Protein AF-A0A937HP15-F1 (afdb_monomer)

Mean predicted aligned error: 9.79 Å

Foldseek 3Di:
DQVCLQAPQFDWDWFDQAQLVVVLVVLCVSSVAAEAEPDRDPDGDTDGGDRDGSVVVVCRSCPPVQWDWDDDSRHIYIGHVVVVVVVVVVPPPPDD

pLDDT: mean 75.79, std 13.56, range [44.41, 88.19]

Nearest PDB structures (foldseek):
  4ar0-assembly1_A  TM=7.955E-01  e=5.910E-05  Neisseria meningitidis
  7aef-assembly1_q  TM=7.663E-01  e=8.390E-04  Algoriphagus machipongonensis
  7b5h-assembly1_AJ  TM=7.717E-01  e=1.426E-03  Nostoc sp. PCC 7120 = FACHB-418
  4av2-assembly1_A  TM=7.271E-01  e=6.135E-03  Neisseria meningitidis MC58
  8kea-assembly1_C  TM=8.059E-01  e=2.024E-02  unclassified Caudoviricetes

Structure (mmCIF, N/CA/C/O backbone):
data_AF-A0A937HP15-F1
#
_entry.id   AF-A0A937HP15-F1
#
loop_
_atom_site.group_PDB
_atom_site.id
_atom_site.type_symbol
_atom_site.label_atom_id
_atom_site.label_alt_id
_atom_site.label_comp_id
_atom_site.label_asym_id
_atom_site.label_entity_id
_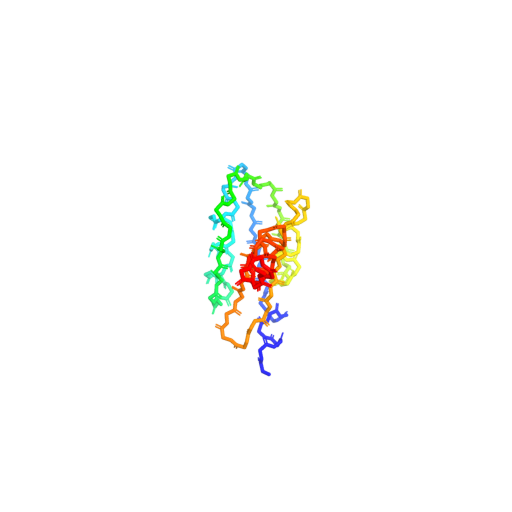atom_site.label_seq_id
_atom_site.pdbx_PDB_ins_code
_atom_site.Cartn_x
_atom_site.Cartn_y
_atom_site.Cartn_z
_atom_site.occupancy
_atom_site.B_iso_or_equiv
_atom_site.auth_seq_id
_atom_site.auth_comp_id
_atom_site.auth_asym_id
_atom_site.auth_atom_id
_atom_site.pdbx_PDB_model_num
ATOM 1 N N . MET A 1 1 ? -16.788 -10.752 5.673 1.00 51.34 1 MET A N 1
ATOM 2 C CA . MET A 1 1 ? -16.163 -10.289 6.932 1.00 51.34 1 MET A CA 1
ATOM 3 C C . MET A 1 1 ? -14.776 -9.689 6.716 1.00 51.34 1 MET A C 1
ATOM 5 O O . MET A 1 1 ? -14.403 -8.832 7.494 1.00 51.34 1 MET A O 1
ATOM 9 N N . SER A 1 2 ? -14.026 -10.077 5.681 1.00 53.53 2 SER A N 1
ATOM 10 C CA . SER A 1 2 ? -12.688 -9.539 5.383 1.00 53.53 2 SER A CA 1
ATOM 11 C C . SER A 1 2 ? -12.679 -8.145 4.728 1.00 53.53 2 SER A C 1
ATOM 13 O O . SER A 1 2 ? -11.757 -7.380 4.973 1.00 53.53 2 SER A O 1
ATOM 15 N N . ASP A 1 3 ? -13.705 -7.784 3.948 1.00 53.41 3 ASP A N 1
ATOM 16 C CA . ASP A 1 3 ? -13.759 -6.489 3.234 1.00 53.41 3 ASP A CA 1
ATOM 17 C C . ASP A 1 3 ? -14.000 -5.285 4.177 1.00 53.41 3 ASP A C 1
ATOM 19 O O . ASP A 1 3 ? -13.487 -4.195 3.952 1.00 53.41 3 ASP A O 1
ATOM 23 N N . GLU A 1 4 ? -14.705 -5.501 5.293 1.00 56.59 4 GLU A N 1
ATOM 24 C CA . GLU A 1 4 ? -15.091 -4.451 6.255 1.00 56.59 4 GLU A CA 1
ATOM 25 C C . GLU A 1 4 ? -13.899 -3.923 7.082 1.00 56.59 4 GLU A C 1
ATOM 27 O O . GLU A 1 4 ? -13.861 -2.755 7.464 1.00 56.59 4 GLU A O 1
ATOM 32 N N . LEU A 1 5 ? -12.883 -4.763 7.314 1.00 59.12 5 LEU A N 1
ATOM 33 C CA . LEU A 1 5 ? -11.669 -4.388 8.055 1.00 59.12 5 LEU A CA 1
ATOM 34 C C . LEU A 1 5 ? -10.735 -3.477 7.244 1.00 59.12 5 LEU A C 1
ATOM 36 O O . LEU A 1 5 ? -9.966 -2.711 7.822 1.00 59.12 5 LEU A O 1
ATOM 40 N N . LEU A 1 6 ? -10.804 -3.551 5.912 1.00 62.78 6 LEU A N 1
ATOM 41 C CA . LEU A 1 6 ? -9.977 -2.746 5.009 1.00 62.78 6 LEU A CA 1
ATOM 42 C C . LEU A 1 6 ? -10.493 -1.307 4.872 1.00 62.78 6 LEU A C 1
ATOM 44 O O . LEU A 1 6 ? -9.700 -0.406 4.596 1.00 62.78 6 LEU A O 1
ATOM 48 N N . ASP A 1 7 ? -11.799 -1.107 5.064 1.00 62.38 7 ASP A N 1
ATOM 49 C CA . ASP A 1 7 ? -12.480 0.184 4.907 1.00 62.38 7 ASP A CA 1
ATOM 50 C C . ASP A 1 7 ? -12.732 0.892 6.250 1.00 62.38 7 ASP A C 1
ATOM 52 O O . ASP A 1 7 ? -12.789 2.116 6.307 1.00 62.38 7 ASP A O 1
ATOM 56 N N . SER A 1 8 ? -12.806 0.146 7.361 1.00 65.69 8 SER A N 1
ATOM 57 C CA . SER A 1 8 ? -13.002 0.737 8.693 1.00 65.69 8 SER A CA 1
ATOM 58 C C . SER A 1 8 ? -11.713 1.261 9.341 1.00 65.69 8 SER A C 1
ATOM 60 O O . SER A 1 8 ? -11.795 1.987 10.337 1.00 65.69 8 SER A O 1
ATOM 62 N N . THR A 1 9 ? -10.536 0.888 8.826 1.00 71.69 9 THR A N 1
ATOM 63 C CA . THR A 1 9 ? -9.247 1.319 9.382 1.00 71.69 9 THR A CA 1
ATOM 64 C C . THR A 1 9 ? -8.679 2.482 8.582 1.00 71.69 9 THR A C 1
ATOM 66 O O . THR A 1 9 ? -8.243 2.322 7.440 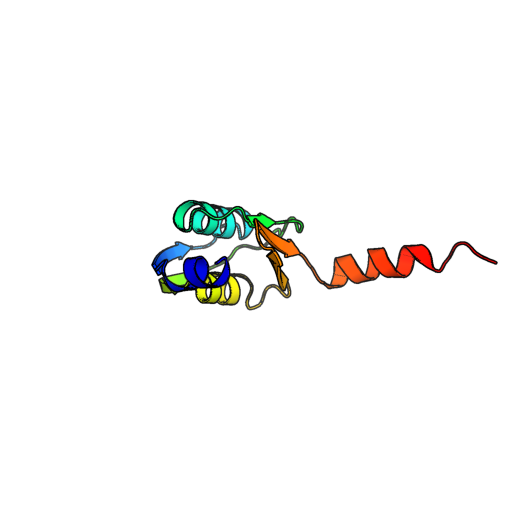1.00 71.69 9 THR A O 1
ATOM 69 N N . PHE A 1 10 ? -8.665 3.653 9.219 1.00 80.94 10 PHE A N 1
ATOM 70 C CA . PHE A 1 10 ? -8.032 4.855 8.694 1.00 80.94 10 PHE A CA 1
ATOM 71 C C . PHE A 1 10 ? -6.569 4.897 9.113 1.00 80.94 10 PHE A C 1
ATOM 73 O O . PHE A 1 10 ? -6.248 4.802 10.298 1.00 80.94 10 PHE A O 1
ATOM 80 N N . ILE A 1 11 ? -5.695 5.063 8.130 1.00 83.00 11 ILE A N 1
ATOM 81 C CA . ILE A 1 11 ? -4.254 5.149 8.304 1.00 83.00 11 ILE A CA 1
ATOM 82 C C . ILE A 1 11 ? -3.795 6.542 7.900 1.00 83.00 11 ILE A C 1
ATOM 84 O O . ILE A 1 11 ? -4.183 7.083 6.859 1.00 83.00 11 ILE A O 1
ATOM 88 N N . SER A 1 12 ? -2.962 7.112 8.762 1.00 85.06 12 SER A N 1
ATOM 89 C CA . SER A 1 12 ? -2.326 8.406 8.564 1.00 85.06 12 SER A CA 1
ATOM 90 C C . SER A 1 12 ? -0.835 8.226 8.789 1.00 85.06 12 SER A C 1
ATOM 92 O O . SER A 1 12 ? -0.408 7.985 9.917 1.00 85.06 12 SER A O 1
ATOM 94 N N . ASN A 1 13 ? -0.048 8.299 7.721 1.00 84.19 13 ASN A N 1
ATOM 95 C CA . ASN A 1 13 ? 1.401 8.181 7.809 1.00 84.19 13 ASN A CA 1
ATOM 96 C C . ASN A 1 13 ? 2.081 8.907 6.645 1.00 84.19 13 ASN A C 1
ATOM 98 O O . ASN A 1 13 ? 1.488 9.096 5.582 1.00 84.19 13 ASN A O 1
ATOM 102 N N . SER A 1 14 ? 3.332 9.304 6.847 1.00 87.75 14 SER A N 1
ATOM 103 C CA . SER A 1 14 ? 4.168 9.929 5.831 1.00 87.75 14 SER A CA 1
ATOM 104 C C . SER A 1 14 ? 5.488 9.178 5.701 1.00 87.75 14 SER A C 1
ATOM 106 O O . SER A 1 14 ? 6.277 9.071 6.636 1.00 87.75 14 SER A O 1
ATOM 108 N N . PHE A 1 15 ? 5.727 8.667 4.502 1.00 88.00 15 PHE A N 1
ATOM 109 C CA . PHE A 1 15 ? 6.951 7.990 4.112 1.00 88.00 15 PHE A CA 1
ATOM 110 C C . PHE A 1 15 ? 7.765 8.924 3.226 1.00 88.00 15 PHE A C 1
ATOM 112 O O . PHE A 1 15 ? 7.235 9.506 2.279 1.00 88.00 15 PHE A O 1
ATOM 119 N N . TYR A 1 16 ? 9.048 9.065 3.546 1.00 86.12 16 TYR A N 1
ATOM 120 C CA . TYR A 1 16 ? 9.993 9.858 2.769 1.00 86.12 16 TYR A CA 1
ATOM 121 C C . TYR A 1 16 ? 11.261 9.039 2.557 1.00 86.12 16 TYR A C 1
ATOM 123 O O . TYR A 1 16 ? 11.871 8.593 3.531 1.00 86.12 16 TYR A O 1
ATOM 131 N N . GLN A 1 17 ? 11.615 8.786 1.297 1.00 87.06 17 GLN A N 1
ATOM 132 C CA . GLN A 1 17 ? 12.709 7.915 0.861 1.00 87.06 17 GLN A CA 1
ATOM 133 C C . GLN A 1 17 ? 12.767 6.589 1.636 1.00 87.06 17 GLN A C 1
ATOM 135 O O . GLN A 1 17 ? 13.839 6.099 1.987 1.00 87.06 17 GLN A O 1
ATOM 140 N N . THR A 1 18 ? 11.597 6.034 1.953 1.00 86.44 18 THR A N 1
ATOM 141 C CA . THR A 1 18 ? 11.477 4.833 2.782 1.00 86.44 18 THR A CA 1
ATOM 142 C C . THR A 1 18 ? 11.398 3.610 1.885 1.00 86.44 18 THR A C 1
ATOM 144 O O . THR A 1 18 ? 10.718 3.643 0.860 1.00 86.44 18 THR A O 1
ATOM 147 N N . ASP A 1 19 ? 12.065 2.520 2.266 1.00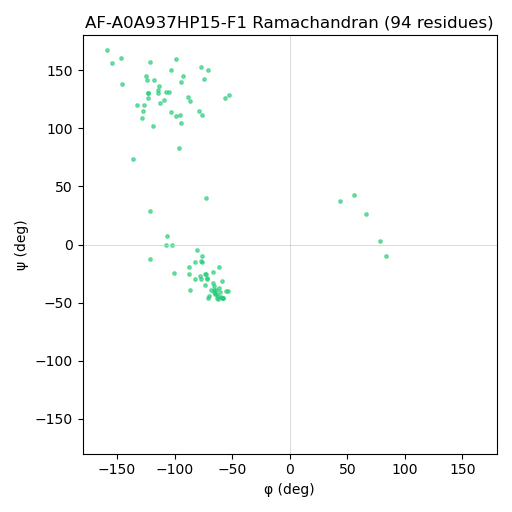 87.44 19 ASP A N 1
ATOM 148 C CA . ASP A 1 19 ? 11.919 1.239 1.580 1.00 87.44 19 ASP A CA 1
ATOM 149 C C . ASP A 1 19 ? 10.443 0.841 1.488 1.00 87.44 19 ASP A C 1
ATOM 151 O O . ASP A 1 19 ? 9.736 0.789 2.498 1.00 87.44 19 ASP A O 1
ATOM 155 N N . LEU A 1 20 ? 9.981 0.505 0.283 1.00 84.94 20 LEU A N 1
ATOM 156 C CA . LEU A 1 20 ? 8.589 0.130 0.040 1.00 84.94 20 LEU A CA 1
ATOM 157 C C . LEU A 1 20 ? 8.152 -1.035 0.940 1.00 84.94 20 LEU A C 1
ATOM 159 O O . LEU A 1 20 ? 7.065 -1.014 1.510 1.00 84.94 20 LEU A O 1
ATOM 163 N N . THR A 1 21 ? 9.028 -2.021 1.139 1.00 85.50 21 THR A N 1
ATOM 164 C CA . THR A 1 21 ? 8.781 -3.151 2.047 1.00 85.50 21 THR A CA 1
ATOM 165 C C . THR A 1 21 ? 8.586 -2.705 3.494 1.00 85.50 21 THR A C 1
ATOM 167 O O . THR A 1 21 ? 7.768 -3.287 4.204 1.00 85.50 21 THR A O 1
ATOM 170 N N . GLN A 1 22 ? 9.333 -1.697 3.952 1.00 87.19 22 GLN A N 1
ATOM 171 C CA . GLN A 1 22 ? 9.166 -1.142 5.297 1.00 87.19 22 GLN A CA 1
ATOM 172 C C . GLN A 1 22 ? 7.854 -0.365 5.397 1.00 87.19 22 GLN A C 1
ATOM 174 O O . GLN A 1 22 ? 7.090 -0.603 6.327 1.00 87.19 22 GLN A O 1
ATOM 179 N N . ALA A 1 23 ? 7.550 0.484 4.412 1.00 87.75 23 ALA A N 1
ATOM 180 C CA . ALA A 1 23 ? 6.306 1.248 4.376 1.00 87.75 23 ALA A CA 1
ATOM 181 C C . ALA A 1 23 ? 5.069 0.331 4.395 1.00 87.75 23 ALA A C 1
ATOM 183 O O . ALA A 1 23 ? 4.158 0.530 5.196 1.00 87.75 23 ALA A O 1
ATOM 184 N N . ILE A 1 24 ? 5.065 -0.727 3.576 1.00 87.06 24 ILE A N 1
ATOM 185 C CA . ILE A 1 24 ? 3.973 -1.709 3.537 1.00 87.06 24 ILE A CA 1
ATOM 186 C C . ILE A 1 24 ? 3.856 -2.462 4.867 1.00 87.06 24 ILE A C 1
ATOM 188 O O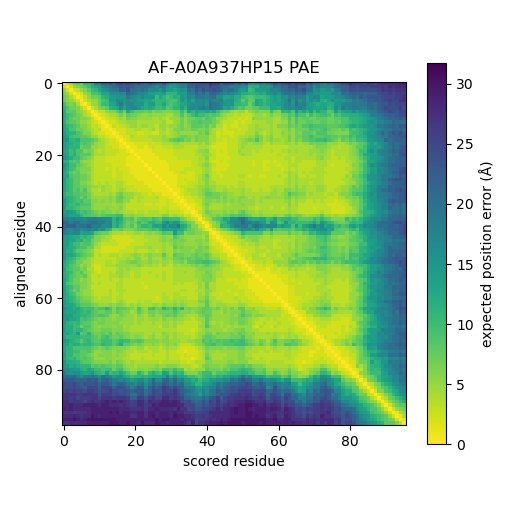 . ILE A 1 24 ? 2.743 -2.663 5.347 1.00 87.06 24 ILE A O 1
ATOM 192 N N . GLN A 1 25 ? 4.972 -2.873 5.481 1.00 87.50 25 GLN A N 1
ATOM 193 C CA . GLN A 1 25 ? 4.934 -3.559 6.776 1.00 87.50 25 GLN A CA 1
ATOM 194 C C . GLN A 1 25 ? 4.419 -2.662 7.902 1.00 87.50 25 GLN A C 1
ATOM 196 O O . GLN A 1 25 ? 3.651 -3.126 8.739 1.00 87.50 25 GLN A O 1
ATOM 201 N N . ASP A 1 26 ? 4.797 -1.387 7.920 1.00 88.19 26 ASP A N 1
ATOM 202 C CA . ASP A 1 26 ? 4.295 -0.438 8.911 1.00 88.19 26 ASP A CA 1
ATOM 203 C C . ASP A 1 26 ? 2.775 -0.257 8.779 1.00 88.19 26 ASP A C 1
ATOM 205 O O . ASP A 1 26 ? 2.029 -0.393 9.749 1.00 88.19 26 ASP A O 1
ATOM 209 N N . VAL A 1 27 ? 2.299 -0.084 7.544 1.00 86.75 27 VAL A N 1
ATOM 210 C CA . VAL A 1 27 ? 0.869 -0.017 7.219 1.00 86.75 27 VAL A CA 1
ATOM 211 C C . VAL A 1 27 ? 0.138 -1.311 7.608 1.00 86.75 27 VAL A C 1
ATOM 213 O O . VAL A 1 27 ? -0.958 -1.252 8.164 1.00 86.75 27 VAL A O 1
ATOM 216 N N . ALA A 1 28 ? 0.742 -2.479 7.377 1.00 85.62 28 ALA A N 1
ATOM 217 C CA . ALA A 1 28 ? 0.205 -3.783 7.772 1.00 85.62 28 ALA A CA 1
ATOM 218 C C . ALA A 1 28 ? 0.007 -3.887 9.293 1.00 85.62 28 ALA A C 1
ATOM 220 O O . ALA A 1 28 ? -1.050 -4.313 9.765 1.00 85.62 28 ALA A O 1
ATOM 221 N N . LEU A 1 29 ? 1.013 -3.448 10.056 1.00 85.7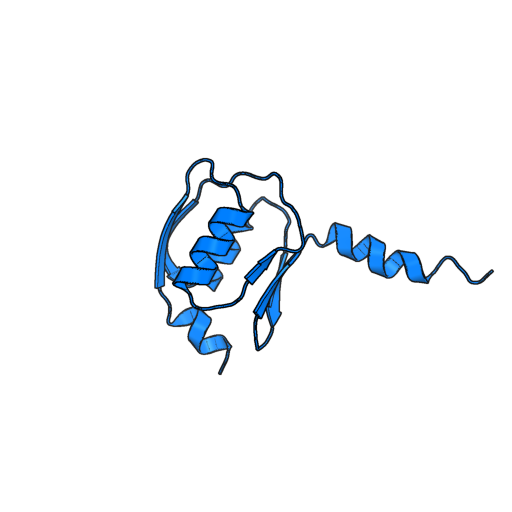5 29 LEU A N 1
ATOM 222 C CA . LEU A 1 29 ? 0.985 -3.429 11.517 1.00 85.75 29 LEU A CA 1
ATOM 223 C C . LEU A 1 29 ? -0.084 -2.471 12.048 1.00 85.75 29 LEU A C 1
ATOM 225 O O . LEU A 1 29 ? -0.823 -2.841 12.959 1.00 85.75 29 LEU A O 1
ATOM 229 N N . GLN A 1 30 ? -0.208 -1.279 11.459 1.00 84.50 30 GLN A N 1
ATOM 230 C CA . GLN A 1 30 ? -1.255 -0.319 11.817 1.00 84.50 30 GLN A CA 1
ATOM 231 C C . GLN A 1 30 ? -2.659 -0.849 11.502 1.00 84.50 30 GLN A C 1
ATOM 233 O O . GLN A 1 30 ? -3.581 -0.664 12.294 1.00 84.50 30 GLN A O 1
ATOM 238 N N . ALA A 1 31 ? -2.818 -1.542 10.372 1.00 82.12 31 ALA A N 1
ATOM 239 C CA . ALA A 1 31 ? -4.088 -2.132 9.964 1.00 82.12 31 ALA A CA 1
ATOM 240 C C . ALA A 1 31 ? -4.457 -3.415 10.729 1.00 82.12 31 ALA A C 1
ATOM 242 O O . ALA A 1 31 ? -5.597 -3.871 10.646 1.00 82.12 31 ALA A O 1
ATOM 243 N N . GLY A 1 32 ? -3.501 -4.028 11.434 1.00 82.81 32 GLY A N 1
ATOM 244 C CA . GLY A 1 32 ? -3.681 -5.330 12.077 1.00 82.81 32 GLY A CA 1
ATOM 245 C C . GLY A 1 32 ? -3.865 -6.482 11.082 1.00 82.81 32 GLY A C 1
ATOM 246 O O . GLY A 1 32 ? -4.501 -7.482 11.414 1.00 82.81 32 GLY A O 1
ATOM 247 N N . ILE A 1 33 ? -3.341 -6.347 9.860 1.00 83.19 33 ILE A N 1
ATOM 248 C CA . ILE A 1 33 ? -3.490 -7.327 8.776 1.00 83.19 33 ILE A CA 1
ATOM 249 C C . ILE A 1 33 ? -2.118 -7.859 8.385 1.00 83.19 33 ILE A C 1
ATOM 251 O O . ILE A 1 33 ? -1.142 -7.120 8.323 1.00 83.19 33 ILE A O 1
ATOM 255 N N . ASN A 1 34 ? -2.035 -9.154 8.090 1.00 85.44 34 ASN A N 1
ATOM 256 C CA . ASN A 1 34 ? -0.795 -9.751 7.619 1.00 85.44 34 ASN A CA 1
ATOM 257 C C . ASN A 1 34 ? -0.587 -9.436 6.129 1.00 85.44 34 ASN A C 1
ATOM 259 O O . ASN A 1 34 ? -1.367 -9.901 5.297 1.00 85.44 34 ASN A O 1
ATOM 263 N N . ILE A 1 35 ? 0.452 -8.669 5.787 1.00 86.31 35 ILE A N 1
ATOM 264 C CA . ILE A 1 35 ? 0.807 -8.358 4.396 1.00 86.31 35 ILE A CA 1
ATOM 265 C C . ILE A 1 35 ? 2.145 -9.015 4.054 1.00 86.31 35 ILE A C 1
ATOM 267 O O . ILE A 1 35 ? 3.160 -8.768 4.700 1.00 86.31 35 ILE A O 1
ATOM 271 N N . ILE A 1 36 ? 2.139 -9.857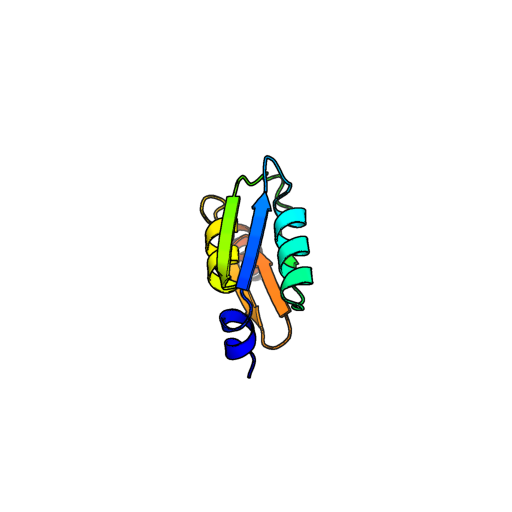 3.025 1.00 85.19 36 ILE A N 1
ATOM 272 C CA . ILE A 1 36 ? 3.292 -10.606 2.536 1.00 85.19 36 ILE A CA 1
ATOM 273 C C . ILE A 1 36 ? 3.800 -9.918 1.274 1.00 85.19 36 ILE A C 1
ATOM 275 O O . ILE A 1 36 ? 3.125 -9.918 0.249 1.00 85.19 36 ILE A O 1
ATOM 279 N N . VAL A 1 37 ? 5.004 -9.356 1.323 1.00 82.50 37 VAL A N 1
ATOM 280 C CA . VAL A 1 37 ? 5.659 -8.784 0.140 1.00 82.50 37 VAL A CA 1
ATOM 281 C C . VAL A 1 37 ? 6.564 -9.860 -0.462 1.00 82.50 37 VAL A C 1
ATOM 283 O O . VAL A 1 37 ? 7.599 -10.197 0.108 1.00 82.50 37 VAL A O 1
ATOM 286 N N . ALA A 1 38 ? 6.128 -10.464 -1.569 1.00 73.94 38 ALA A N 1
ATOM 287 C CA . ALA A 1 38 ? 6.848 -11.543 -2.249 1.00 73.94 38 ALA A CA 1
ATOM 288 C C . ALA A 1 38 ? 7.949 -11.012 -3.180 1.00 73.94 38 ALA A C 1
ATOM 290 O O . ALA A 1 38 ? 8.976 -11.662 -3.366 1.00 73.94 38 ALA A O 1
ATOM 291 N N . ALA A 1 39 ? 7.759 -9.814 -3.733 1.00 65.06 39 ALA A N 1
ATOM 292 C CA . ALA A 1 39 ? 8.836 -9.081 -4.386 1.00 65.06 39 ALA A CA 1
ATOM 293 C C . ALA A 1 39 ? 9.777 -8.516 -3.309 1.00 65.06 39 ALA A C 1
ATOM 295 O O . ALA A 1 39 ? 9.306 -8.078 -2.269 1.00 65.06 39 ALA A O 1
ATOM 296 N N . GLN A 1 40 ? 11.092 -8.503 -3.537 1.00 63.84 40 GLN A N 1
ATOM 297 C CA . GLN A 1 40 ? 12.029 -7.685 -2.754 1.00 63.84 40 GLN A CA 1
ATOM 298 C C . GLN A 1 40 ? 12.253 -6.393 -3.532 1.00 63.84 40 GLN A C 1
ATOM 300 O O . GLN A 1 40 ? 13.193 -6.307 -4.327 1.00 63.84 40 GLN A O 1
ATOM 305 N N . PRO A 1 41 ? 11.359 -5.403 -3.406 1.00 61.56 41 PRO A N 1
ATOM 306 C CA . PRO A 1 41 ? 11.424 -4.230 -4.232 1.00 61.56 41 PRO A CA 1
ATOM 307 C C . PRO A 1 41 ? 12.564 -3.379 -3.656 1.00 61.56 41 PRO A C 1
ATOM 309 O O . PRO A 1 41 ? 12.434 -2.841 -2.561 1.00 61.56 41 PRO A O 1
ATOM 312 N N . LEU A 1 42 ? 13.678 -3.223 -4.379 1.00 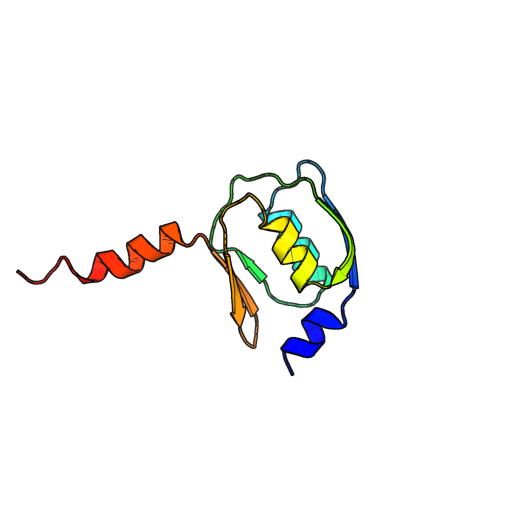66.62 42 LEU A N 1
ATOM 313 C CA . LEU A 1 42 ? 14.697 -2.196 -4.085 1.00 66.62 42 LEU A CA 1
ATOM 314 C C . LEU A 1 42 ? 14.171 -0.797 -4.467 1.00 66.62 42 LEU A C 1
ATOM 316 O O . LEU A 1 42 ? 14.872 0.012 -5.072 1.00 66.62 42 LEU A O 1
ATOM 320 N N . PHE A 1 43 ? 12.895 -0.550 -4.185 1.00 75.00 43 PHE A N 1
ATOM 321 C CA . PHE A 1 43 ? 12.189 0.675 -4.495 1.00 75.00 43 PHE A CA 1
ATOM 322 C C . PHE A 1 43 ? 11.979 1.438 -3.198 1.00 75.00 43 PHE A C 1
ATOM 324 O O . PHE A 1 43 ? 11.508 0.894 -2.197 1.00 75.00 43 PHE A O 1
ATOM 331 N N . VAL A 1 44 ? 12.326 2.715 -3.247 1.00 83.12 44 VAL A N 1
ATOM 332 C CA . VAL A 1 44 ? 11.959 3.681 -2.221 1.00 83.12 44 VAL A CA 1
ATOM 333 C C . VAL A 1 44 ? 10.659 4.353 -2.635 1.00 83.12 44 VAL A C 1
ATOM 335 O O . VAL A 1 44 ? 10.419 4.560 -3.826 1.00 83.12 44 VAL A O 1
ATOM 338 N N . THR A 1 45 ? 9.820 4.665 -1.657 1.00 82.69 45 THR A N 1
ATOM 339 C CA . THR A 1 45 ? 8.547 5.348 -1.869 1.00 82.69 45 THR A CA 1
ATOM 340 C C . THR A 1 45 ? 8.478 6.619 -1.036 1.00 82.69 45 THR A C 1
ATOM 342 O O . THR A 1 45 ? 8.915 6.660 0.119 1.00 82.69 45 THR A O 1
ATOM 345 N N . ASP A 1 46 ? 7.890 7.645 -1.639 1.00 85.81 46 ASP A N 1
ATOM 346 C CA . ASP A 1 46 ? 7.579 8.927 -1.026 1.00 85.81 46 ASP A CA 1
ATOM 347 C C . ASP A 1 46 ? 6.064 9.093 -1.095 1.00 85.81 46 ASP A C 1
ATOM 349 O O . ASP A 1 46 ? 5.506 9.353 -2.162 1.00 85.81 46 ASP A O 1
ATOM 353 N N . ALA A 1 47 ? 5.379 8.864 0.021 1.00 83.19 47 ALA A N 1
ATOM 354 C CA . ALA A 1 47 ? 3.926 8.872 0.041 1.00 83.19 47 ALA A CA 1
ATOM 355 C C . ALA A 1 47 ? 3.391 9.418 1.359 1.00 83.19 47 ALA A C 1
ATOM 357 O O . ALA A 1 47 ? 3.900 9.105 2.434 1.00 83.19 47 ALA A O 1
ATOM 358 N N . VAL A 1 48 ? 2.355 10.247 1.265 1.00 85.62 48 VAL A N 1
ATOM 359 C CA . VAL A 1 48 ? 1.704 10.870 2.416 1.00 85.62 48 VAL A CA 1
ATOM 360 C C . VAL A 1 48 ? 0.234 10.502 2.388 1.00 85.62 48 VAL A C 1
ATOM 362 O O . VAL A 1 48 ? -0.458 10.722 1.394 1.00 85.62 48 VAL A O 1
ATOM 365 N N . PHE A 1 49 ? -0.228 9.945 3.497 1.00 86.69 49 PHE A N 1
ATOM 366 C CA . PHE A 1 49 ? -1.594 9.505 3.697 1.00 86.69 49 PHE A CA 1
ATOM 367 C C . PHE A 1 49 ? -2.151 10.205 4.924 1.00 86.69 49 PHE A C 1
ATOM 369 O O . PHE A 1 49 ? -1.536 10.188 5.989 1.00 86.69 49 PHE A O 1
ATOM 376 N N . GLU A 1 50 ? -3.332 10.791 4.781 1.00 85.75 50 GLU A N 1
ATOM 377 C CA . GLU A 1 50 ? -4.083 11.363 5.890 1.00 85.75 50 GLU A CA 1
ATOM 378 C C . GLU A 1 50 ? -5.490 10.790 5.865 1.00 85.75 50 GLU A C 1
ATOM 380 O O . GLU A 1 50 ? -6.259 11.042 4.938 1.00 85.75 50 GLU A O 1
ATOM 385 N N . ASN A 1 51 ? -5.816 10.021 6.901 1.00 86.19 51 ASN A N 1
ATOM 386 C CA . ASN A 1 51 ? -7.141 9.473 7.135 1.00 86.19 51 ASN A CA 1
ATOM 387 C C . ASN A 1 51 ? -7.667 8.653 5.943 1.00 86.19 51 ASN A C 1
ATOM 389 O O . ASN A 1 51 ? -8.829 8.778 5.554 1.00 86.19 51 ASN A O 1
ATOM 393 N N . GLN A 1 52 ? -6.794 7.824 5.362 1.00 86.25 52 GLN A N 1
ATOM 394 C CA . GLN A 1 52 ? -7.098 6.997 4.194 1.00 86.25 52 GLN A CA 1
ATOM 395 C C . GLN A 1 52 ? -7.332 5.540 4.578 1.00 86.25 52 GLN A C 1
ATOM 397 O O . GLN A 1 52 ? -6.740 5.033 5.528 1.00 86.25 52 GLN A O 1
ATOM 402 N N . THR A 1 53 ? -8.173 4.846 3.814 1.00 86.81 53 THR A N 1
ATOM 403 C CA . THR A 1 53 ? -8.401 3.407 4.000 1.00 86.81 53 THR A CA 1
ATOM 404 C C . THR A 1 53 ? -7.182 2.598 3.570 1.00 86.81 53 THR A C 1
ATOM 406 O O . THR A 1 53 ? -6.464 2.992 2.646 1.00 86.81 53 THR A O 1
ATOM 409 N N . LEU A 1 54 ? -6.962 1.433 4.189 1.00 83.88 54 LEU A N 1
ATOM 410 C CA . LEU A 1 54 ? -5.822 0.563 3.867 1.00 83.88 54 LEU A CA 1
ATOM 411 C C . LEU A 1 54 ? -5.747 0.245 2.367 1.00 83.88 54 LEU A C 1
ATOM 413 O O . LEU A 1 54 ? -4.664 0.255 1.784 1.00 83.88 54 LEU A O 1
ATOM 417 N N . ARG A 1 55 ? -6.897 0.002 1.727 1.00 83.25 55 ARG A N 1
ATOM 418 C CA . ARG A 1 55 ? -6.964 -0.248 0.281 1.00 83.25 55 ARG A CA 1
ATOM 419 C C . ARG A 1 55 ? -6.399 0.928 -0.520 1.00 83.25 55 ARG A C 1
ATOM 421 O O . ARG A 1 55 ? -5.598 0.715 -1.423 1.00 83.25 55 ARG A O 1
ATOM 428 N N . THR A 1 56 ? -6.790 2.150 -0.168 1.00 85.88 56 THR A N 1
ATOM 429 C CA . THR A 1 56 ? -6.316 3.374 -0.831 1.00 85.88 56 THR A CA 1
ATOM 430 C C . THR A 1 56 ? -4.823 3.586 -0.603 1.00 85.88 56 THR A C 1
ATOM 432 O O . THR A 1 56 ? -4.097 3.934 -1.528 1.00 85.88 56 THR A O 1
ATOM 435 N N . VAL A 1 57 ? -4.346 3.334 0.618 1.00 86.56 57 VAL A N 1
ATOM 436 C CA . VAL A 1 57 ? -2.922 3.436 0.959 1.00 86.56 57 VAL A CA 1
ATOM 437 C C . VAL A 1 57 ? -2.089 2.445 0.146 1.00 86.56 57 VAL A C 1
ATOM 439 O O . VAL A 1 57 ? -1.077 2.834 -0.427 1.00 86.56 57 VAL A O 1
ATOM 442 N N . LEU A 1 58 ? -2.519 1.183 0.053 1.00 84.19 58 LEU A N 1
ATOM 443 C CA . LEU A 1 58 ? -1.828 0.167 -0.744 1.00 84.19 58 LEU A CA 1
ATOM 444 C C . LEU A 1 58 ? -1.807 0.527 -2.228 1.00 84.19 58 LEU A C 1
ATOM 446 O O . LEU A 1 58 ? -0.757 0.422 -2.855 1.00 84.19 58 LEU A O 1
ATOM 450 N N . ASP A 1 59 ? -2.931 0.989 -2.774 1.00 85.38 59 ASP A N 1
ATOM 451 C CA . ASP A 1 59 ? -3.012 1.429 -4.167 1.00 85.38 59 ASP A CA 1
ATOM 452 C C . ASP A 1 59 ? -2.009 2.553 -4.460 1.00 85.38 59 ASP A C 1
ATOM 454 O O . ASP A 1 59 ? -1.232 2.463 -5.406 1.00 85.38 59 ASP A O 1
ATOM 458 N N . LEU A 1 60 ? -1.935 3.555 -3.581 1.00 85.81 60 LEU A N 1
ATOM 459 C CA . LEU A 1 60 ? -1.001 4.671 -3.713 1.00 85.81 60 LEU A CA 1
ATOM 460 C C . LEU A 1 60 ? 0.466 4.267 -3.512 1.00 85.81 60 LEU A C 1
ATOM 462 O O . LEU A 1 60 ? 1.327 4.776 -4.222 1.00 85.81 60 LEU A O 1
ATOM 466 N N . LEU A 1 61 ? 0.767 3.368 -2.567 1.00 83.38 61 LEU A N 1
ATOM 467 C CA . LEU A 1 61 ? 2.128 2.855 -2.354 1.00 83.38 61 LEU A CA 1
ATOM 468 C C . LEU A 1 61 ? 2.625 2.038 -3.550 1.00 83.38 61 LEU A C 1
ATOM 470 O O . LEU A 1 61 ? 3.812 2.046 -3.867 1.00 83.38 61 LEU A O 1
ATOM 474 N N . LEU A 1 62 ? 1.724 1.301 -4.196 1.00 83.00 62 LEU A N 1
ATOM 475 C CA . LEU A 1 62 ? 2.047 0.453 -5.339 1.00 83.00 62 LEU A CA 1
ATOM 476 C C . LEU A 1 62 ? 1.980 1.230 -6.660 1.00 83.00 62 LEU A C 1
ATOM 478 O O . LEU A 1 62 ? 2.598 0.816 -7.649 1.00 83.00 62 LEU A O 1
ATOM 482 N N . ALA A 1 63 ? 1.300 2.378 -6.683 1.00 81.94 63 ALA A N 1
ATOM 483 C CA . ALA A 1 63 ? 1.226 3.255 -7.838 1.00 81.94 63 ALA A CA 1
ATOM 484 C C . ALA A 1 63 ? 2.632 3.658 -8.313 1.00 81.94 63 ALA A C 1
ATOM 486 O O . ALA A 1 63 ? 3.468 4.148 -7.561 1.00 81.94 63 ALA A O 1
ATOM 487 N N . GLY A 1 64 ? 2.910 3.430 -9.598 1.00 74.06 64 GLY A N 1
ATOM 488 C CA . GLY A 1 64 ? 4.209 3.735 -10.208 1.00 74.06 64 GLY A CA 1
ATOM 489 C C . GLY A 1 64 ? 5.287 2.660 -10.029 1.00 74.06 64 GLY A C 1
ATOM 490 O O . GLY A 1 64 ? 6.301 2.720 -10.719 1.00 74.06 64 GLY A O 1
ATOM 491 N N . THR A 1 65 ? 5.062 1.644 -9.188 1.00 77.94 65 THR A N 1
ATOM 492 C CA . THR A 1 65 ? 6.008 0.524 -9.003 1.00 77.94 65 THR A CA 1
ATOM 493 C C . THR A 1 65 ? 5.783 -0.615 -10.005 1.00 77.94 65 THR A C 1
ATOM 495 O O . THR A 1 65 ? 6.712 -1.351 -10.332 1.00 77.94 65 THR A O 1
ATOM 498 N N . GLY A 1 66 ? 4.553 -0.748 -10.522 1.00 77.81 66 GLY A N 1
ATOM 499 C CA . GLY A 1 66 ? 4.142 -1.854 -11.399 1.00 77.81 66 GLY A CA 1
ATOM 500 C C . GLY A 1 66 ? 3.846 -3.164 -10.659 1.00 77.81 66 GLY A C 1
ATOM 501 O O . GLY A 1 66 ? 3.543 -4.168 -11.300 1.00 77.81 66 GLY A O 1
ATOM 502 N N . LEU A 1 67 ? 3.919 -3.151 -9.327 1.00 82.31 67 LEU A N 1
ATOM 503 C CA . LEU A 1 67 ? 3.530 -4.262 -8.470 1.00 82.31 67 LEU A CA 1
ATOM 504 C C . LEU A 1 67 ? 2.007 -4.343 -8.353 1.00 82.31 67 LEU A C 1
ATOM 506 O O . LEU A 1 67 ? 1.308 -3.332 -8.432 1.00 82.31 67 LEU A O 1
ATOM 510 N N . ILE A 1 68 ? 1.506 -5.550 -8.111 1.00 83.81 68 ILE A N 1
ATOM 511 C CA . ILE A 1 68 ? 0.094 -5.791 -7.825 1.00 83.81 68 ILE A CA 1
ATOM 512 C C . ILE A 1 68 ? -0.070 -6.455 -6.464 1.00 83.81 68 ILE A C 1
ATOM 514 O O . ILE A 1 68 ? 0.854 -7.075 -5.933 1.00 83.81 68 ILE A O 1
ATOM 518 N N . TYR A 1 69 ? -1.259 -6.305 -5.891 1.00 84.50 69 TYR A N 1
ATOM 519 C CA . TYR A 1 69 ? -1.620 -6.926 -4.629 1.00 84.50 69 TYR A CA 1
ATOM 520 C C . TYR A 1 69 ? -2.886 -7.762 -4.779 1.00 84.50 69 TYR A C 1
ATOM 522 O O . TYR A 1 69 ? -3.791 -7.408 -5.532 1.00 84.50 69 TYR A O 1
ATOM 530 N N . ASP A 1 70 ? -2.941 -8.866 -4.043 1.00 84.56 70 ASP A N 1
ATOM 531 C CA . ASP A 1 70 ? -4.082 -9.771 -3.994 1.00 84.56 70 ASP A CA 1
ATOM 532 C C . ASP A 1 70 ? -4.559 -9.921 -2.547 1.00 84.56 70 ASP A C 1
ATOM 534 O O . ASP A 1 70 ? -3.766 -10.124 -1.620 1.00 84.56 70 ASP A O 1
ATOM 538 N N . ILE A 1 71 ? -5.867 -9.756 -2.350 1.00 83.06 71 ILE A N 1
ATOM 539 C CA . ILE A 1 71 ? -6.500 -9.767 -1.032 1.00 83.06 71 ILE A CA 1
ATOM 540 C C . ILE A 1 71 ? -7.015 -11.179 -0.770 1.00 83.06 71 ILE A C 1
ATOM 542 O O . ILE A 1 71 ? -7.986 -11.623 -1.380 1.00 83.06 71 ILE A O 1
ATOM 546 N N . GLN A 1 72 ? -6.401 -11.864 0.187 1.00 83.25 72 GLN A N 1
ATOM 547 C CA . GLN A 1 72 ? -6.837 -13.171 0.660 1.00 83.25 72 GLN A CA 1
ATOM 548 C C . GLN A 1 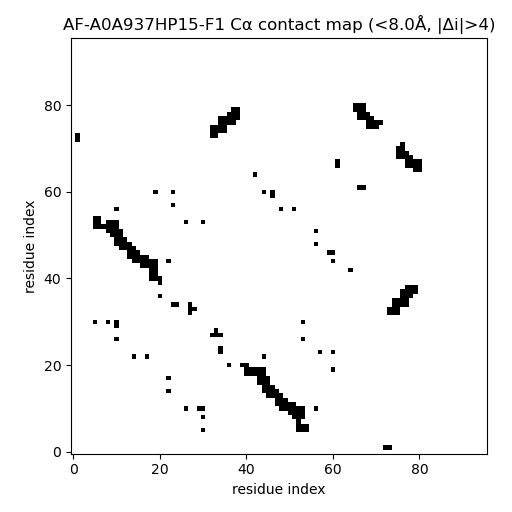72 ? -7.650 -13.023 1.954 1.00 83.25 72 GLN A C 1
ATOM 550 O O . GLN A 1 72 ? -7.533 -12.026 2.669 1.00 83.25 72 GLN A O 1
ATOM 555 N N . PRO A 1 73 ? -8.474 -14.021 2.320 1.00 75.31 73 PRO A N 1
ATOM 556 C CA . PRO A 1 73 ? -9.301 -13.944 3.524 1.00 75.31 73 PRO A CA 1
ATOM 557 C C . PRO A 1 73 ? -8.506 -13.817 4.836 1.00 75.31 73 PRO A C 1
ATOM 559 O O . PRO A 1 73 ? -9.083 -13.384 5.828 1.00 75.31 73 PRO A O 1
ATOM 562 N N . ASN A 1 74 ? -7.215 -14.178 4.852 1.00 78.88 74 ASN A N 1
ATOM 563 C CA . ASN A 1 74 ? -6.355 -14.134 6.046 1.00 78.88 74 ASN A CA 1
ATOM 564 C C . ASN A 1 74 ? -5.106 -13.244 5.906 1.00 78.88 74 ASN A C 1
ATOM 566 O O . ASN A 1 74 ? -4.421 -13.006 6.899 1.00 78.88 74 ASN A O 1
ATOM 570 N N . TYR A 1 75 ? -4.757 -12.807 4.696 1.00 83.31 75 TYR A N 1
ATOM 571 C CA . TYR A 1 75 ? -3.556 -12.012 4.434 1.00 83.31 75 TYR A CA 1
ATOM 572 C C . TYR A 1 75 ? -3.689 -11.247 3.114 1.00 83.31 75 TYR A C 1
ATOM 574 O O . TYR A 1 75 ? -4.567 -11.534 2.310 1.00 83.31 75 TYR A O 1
ATOM 582 N N . VAL A 1 76 ? -2.806 -10.290 2.864 1.00 84.81 76 VAL A N 1
ATOM 583 C CA . VAL A 1 76 ? -2.657 -9.638 1.556 1.00 84.81 76 VAL A CA 1
ATOM 584 C C . VAL A 1 76 ? -1.289 -10.014 1.011 1.00 84.81 76 VAL A C 1
ATOM 586 O O . VAL A 1 76 ? -0.323 -10.025 1.767 1.00 84.81 76 VAL A O 1
ATOM 589 N N . ILE A 1 77 ? -1.183 -10.354 -0.269 1.00 86.25 77 ILE A N 1
ATOM 590 C CA . ILE A 1 77 ? 0.106 -10.638 -0.908 1.00 86.25 77 ILE A CA 1
ATOM 591 C C 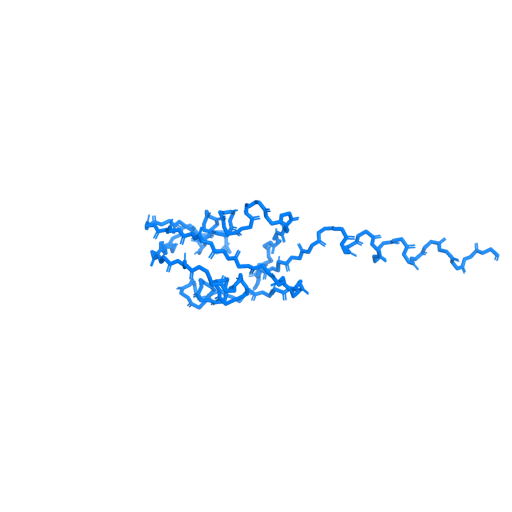. ILE A 1 77 ? 0.403 -9.595 -1.978 1.00 86.25 77 ILE A C 1
ATOM 593 O O . ILE A 1 77 ? -0.441 -9.320 -2.820 1.00 86.25 77 ILE A O 1
ATOM 597 N N . VAL A 1 78 ? 1.602 -9.022 -1.942 1.00 85.50 78 VAL A N 1
ATOM 598 C CA . VAL A 1 78 ? 2.108 -8.058 -2.924 1.00 85.50 78 VAL A CA 1
ATOM 599 C C . VAL A 1 78 ? 3.196 -8.734 -3.746 1.00 85.50 78 VAL A C 1
ATOM 601 O O . VAL A 1 78 ? 4.171 -9.243 -3.189 1.00 85.50 78 VAL A O 1
ATOM 604 N N . TYR A 1 79 ? 3.046 -8.746 -5.065 1.00 82.69 79 TYR A N 1
ATOM 605 C CA . TYR A 1 79 ? 3.960 -9.422 -5.980 1.00 82.69 79 TYR A CA 1
ATOM 606 C C . TYR A 1 79 ? 4.092 -8.671 -7.308 1.00 82.69 79 TYR A C 1
ATOM 608 O O . TYR A 1 79 ? 3.260 -7.836 -7.662 1.00 82.69 79 TYR A O 1
ATOM 616 N N . ASP A 1 80 ? 5.164 -8.958 -8.046 1.00 81.88 80 ASP A N 1
ATOM 617 C CA . ASP A 1 80 ? 5.345 -8.427 -9.396 1.00 81.88 80 ASP A CA 1
ATOM 618 C C . ASP A 1 80 ? 4.651 -9.363 -10.405 1.00 81.88 80 ASP A C 1
ATOM 620 O O . ASP A 1 80 ? 4.966 -10.557 -10.443 1.00 81.88 80 ASP A O 1
ATOM 624 N N . PRO A 1 81 ? 3.709 -8.868 -11.229 1.00 75.31 81 PRO A N 1
ATOM 625 C CA . PRO A 1 81 ? 2.998 -9.715 -12.185 1.00 75.31 81 PRO A CA 1
ATOM 626 C C . PRO A 1 81 ? 3.914 -10.261 -13.290 1.00 75.31 81 PRO A C 1
ATOM 628 O O . PRO A 1 81 ? 3.613 -11.302 -13.867 1.00 75.31 81 PRO A O 1
ATOM 631 N N . ARG A 1 82 ? 5.045 -9.601 -13.578 1.00 69.38 82 ARG A N 1
ATOM 632 C CA . ARG A 1 82 ? 6.036 -10.071 -14.562 1.00 69.38 82 ARG A CA 1
ATOM 633 C C . ARG A 1 82 ? 6.824 -11.264 -14.032 1.00 69.38 82 ARG A C 1
ATOM 635 O O . ARG A 1 82 ? 7.315 -12.064 -14.821 1.00 69.38 82 ARG A O 1
ATOM 642 N N . ASP A 1 83 ? 6.937 -11.397 -12.712 1.00 63.50 83 ASP A N 1
ATOM 643 C CA . ASP A 1 83 ? 7.563 -12.566 -12.094 1.00 63.50 83 ASP A CA 1
ATOM 644 C C . ASP A 1 83 ? 6.646 -13.797 -12.191 1.00 63.50 83 ASP A C 1
ATOM 646 O O . ASP A 1 83 ? 7.112 -14.904 -12.452 1.00 63.50 83 ASP A O 1
ATOM 650 N N . VAL A 1 84 ? 5.325 -13.596 -12.098 1.00 56.09 84 VAL A N 1
ATOM 651 C CA . VAL A 1 84 ? 4.319 -14.668 -12.218 1.00 56.09 84 VAL A CA 1
ATOM 652 C C . VAL A 1 84 ? 4.261 -15.265 -13.627 1.00 56.09 84 VAL A C 1
ATOM 654 O O . VAL A 1 84 ? 4.091 -16.478 -13.757 1.00 56.09 84 VAL A O 1
ATOM 657 N N . ASP A 1 85 ? 4.501 -14.468 -14.672 1.00 52.25 85 ASP A N 1
ATOM 658 C CA . ASP A 1 85 ? 4.592 -14.955 -16.060 1.00 52.25 85 ASP A CA 1
ATOM 659 C C . ASP A 1 85 ? 5.705 -16.016 -16.231 1.00 52.25 85 ASP A C 1
ATOM 661 O O . ASP A 1 85 ? 5.553 -16.996 -16.961 1.00 52.25 85 ASP A O 1
ATOM 665 N N . GLN A 1 86 ? 6.791 -15.920 -15.451 1.00 49.56 86 GLN A N 1
ATOM 666 C CA . GLN A 1 86 ? 7.858 -16.931 -15.438 1.00 49.56 86 GLN A CA 1
ATOM 667 C C . GLN A 1 86 ? 7.506 -18.205 -14.652 1.00 49.56 86 GLN A C 1
ATOM 669 O O . GLN A 1 86 ? 8.220 -19.208 -14.748 1.00 49.56 86 GLN A O 1
ATOM 674 N N . ILE A 1 87 ? 6.453 -18.193 -13.835 1.00 48.91 87 ILE A N 1
ATOM 675 C CA . ILE A 1 87 ? 5.996 -19.378 -13.097 1.00 48.91 87 ILE A CA 1
ATOM 676 C C . ILE A 1 87 ? 5.038 -20.191 -13.974 1.00 48.91 87 ILE A C 1
ATOM 678 O O . ILE A 1 87 ? 5.157 -21.415 -14.013 1.00 48.91 87 ILE A O 1
ATOM 682 N N . ASP A 1 88 ? 4.165 -19.526 -14.733 1.00 50.28 88 ASP A N 1
ATOM 683 C CA . ASP A 1 88 ? 3.264 -20.185 -15.686 1.00 50.28 88 ASP A CA 1
ATOM 684 C C . ASP A 1 88 ? 4.037 -20.758 -16.892 1.00 50.28 88 ASP A C 1
ATOM 686 O O . ASP A 1 88 ? 3.902 -21.934 -17.240 1.00 50.28 88 ASP A O 1
ATOM 690 N N . ASN A 1 89 ? 4.985 -19.992 -17.447 1.00 44.41 89 ASN A N 1
ATOM 691 C CA . ASN A 1 89 ? 5.739 -20.405 -18.635 1.00 44.41 89 ASN A CA 1
ATOM 692 C C . ASN A 1 89 ? 6.834 -21.465 -18.365 1.00 44.41 89 ASN A C 1
ATOM 694 O O . ASN A 1 89 ? 7.383 -22.056 -19.295 1.00 44.41 89 ASN A O 1
ATOM 698 N N . ARG A 1 90 ? 7.153 -21.774 -17.098 1.00 49.22 90 ARG A N 1
ATOM 699 C CA . ARG A 1 90 ? 8.073 -22.881 -16.757 1.00 49.22 90 ARG A CA 1
ATOM 700 C C . ARG A 1 90 ? 7.420 -24.265 -16.768 1.00 49.22 90 ARG A C 1
ATOM 702 O O . ARG A 1 90 ? 8.135 -25.250 -16.618 1.00 49.22 90 ARG A O 1
ATOM 709 N N . ASN A 1 91 ? 6.105 -24.361 -16.980 1.00 46.75 91 ASN A N 1
ATOM 710 C CA . ASN A 1 91 ? 5.384 -25.641 -17.029 1.00 46.75 91 ASN A CA 1
ATOM 711 C C . ASN A 1 91 ? 5.034 -26.129 -18.447 1.00 46.75 91 ASN A C 1
ATOM 713 O O . ASN A 1 91 ? 4.461 -27.208 -18.587 1.00 46.75 91 ASN A O 1
ATOM 717 N N . VAL A 1 92 ? 5.387 -25.387 -19.502 1.00 52.22 92 VAL A N 1
ATOM 718 C CA . VAL A 1 92 ? 5.068 -25.758 -20.900 1.00 52.22 92 VAL A CA 1
ATOM 719 C C . VAL A 1 92 ? 6.271 -26.229 -21.725 1.00 52.22 92 VAL A C 1
ATOM 721 O O . VAL A 1 92 ? 6.098 -26.589 -22.886 1.00 52.22 92 VAL A O 1
ATOM 724 N N . ALA A 1 93 ? 7.480 -26.268 -21.153 1.00 48.12 93 ALA A N 1
ATOM 725 C CA . ALA A 1 93 ? 8.712 -26.526 -21.908 1.00 48.12 93 ALA A CA 1
ATOM 726 C C . ALA A 1 93 ? 9.348 -27.922 -21.720 1.00 48.12 93 ALA A C 1
ATOM 728 O O . ALA A 1 93 ? 10.431 -28.141 -22.253 1.00 48.12 93 ALA A O 1
ATOM 729 N N . ASP A 1 94 ? 8.701 -28.869 -21.027 1.00 48.84 94 ASP A N 1
ATOM 730 C CA . ASP A 1 94 ? 9.292 -30.197 -20.736 1.00 48.84 94 ASP A CA 1
ATOM 731 C C . ASP A 1 94 ? 8.487 -31.399 -21.275 1.00 48.84 94 ASP A C 1
ATOM 733 O O . ASP A 1 94 ? 8.542 -32.505 -20.743 1.00 48.84 94 ASP A O 1
ATOM 737 N N . PHE A 1 95 ? 7.742 -31.215 -22.369 1.00 52.47 95 PHE A N 1
ATOM 738 C CA . PHE A 1 95 ? 7.128 -32.337 -23.090 1.00 52.47 95 PHE A CA 1
ATOM 739 C C . PHE A 1 95 ? 7.296 -32.197 -24.605 1.00 52.47 95 PHE A C 1
ATOM 741 O O . PHE A 1 95 ? 6.327 -31.898 -25.298 1.00 52.47 95 PHE A O 1
ATOM 748 N N . TYR A 1 96 ? 8.508 -32.430 -25.118 1.00 46.69 96 TYR A N 1
ATOM 749 C CA . TYR A 1 96 ? 8.726 -32.931 -26.483 1.00 46.69 96 TYR A CA 1
ATOM 750 C C . TYR A 1 96 ? 10.004 -33.763 -26.581 1.00 46.69 96 TYR A C 1
ATOM 752 O O . TYR A 1 96 ? 11.048 -33.305 -26.069 1.00 46.69 96 TYR A O 1
#

Radius of gyration: 15.25 Å; Cα contacts (8 Å, |Δi|>4): 132; chains: 1; bounding box: 31×44×39 Å

Secondary structure (DSSP, 8-state):
--HHHHHH-EEEEEEEEEEHHHHHHHHHHHHT--EEE-S----EEEEEEEEEEHHHHHHHHHTTT--EEEE-SS-EEEE-HHHHHHHHGGGSSS--

Solvent-accessible surface area (backbone atoms only — not comparable to full-atom values): 5752 Å² total; per-residue (Å²): 125,63,70,60,59,39,65,72,37,66,44,66,51,75,42,70,79,30,48,41,67,56,55,54,48,51,51,20,62,75,62,74,46,51,63,45,68,75,48,84,64,96,41,63,38,73,46,76,41,74,73,31,31,50,60,58,50,51,52,60,72,31,55,92,70,73,47,47,73,47,85,49,89,79,36,34,42,33,37,44,63,77,60,51,53,59,60,63,61,67,74,73,77,84,84,130

Sequence (96 aa):
MSDELLDSTFISNSFYQTDLTQAIQDVALQAGINIIVAAQPLFVTDAVFENQTLRTVLDLLLAGTGLIYDIQPNYVIVYDPRDVDQIDNRNVADFY